Protein AF-A0A7C2JYN8-F1 (afdb_monomer)

Solvent-accessible surface area (backbone atoms only — not comparable to full-atom values): 7780 Å² total; per-residue (Å²): 130,98,74,81,92,57,76,58,51,74,64,45,42,67,58,56,53,50,39,50,53,27,50,76,67,66,39,52,69,64,23,49,55,51,48,51,54,52,48,54,52,45,50,53,26,58,72,64,38,66,82,62,51,30,50,53,47,49,28,38,65,62,73,44,90,80,76,78,74,91,67,87,72,54,72,68,56,51,56,41,49,54,57,47,43,51,55,46,31,35,63,36,26,77,74,69,59,37,66,63,42,96,88,57,66,85,75,88,68,81,63,69,61,60,60,52,51,52,52,52,51,54,53,52,33,53,74,70,71,61,117

Organism: NCBI:txid360056

Radius of gyration: 18.62 Å; Cα contacts (8 Å, |Δi|>4): 94; chains: 1; bounding box: 39×30×59 Å

Secondary structure (DSSP, 8-state):
------GGGGT-HHHHHHHHHHHHTT-HHHHHHHHHHHHHHHHHHHHSSSTTHHHHHHHHHTT------SSPPPHHHHHHHHHHHHHHHHHHHTTTSSPPPTT-PPP----HHHHHHHHHHHHHHHHTT--

Nearest PDB structures (foldseek):
  2nuw-assembly1_A  TM=6.872E-01  e=5.788E-02  Sulfolobus acidocaldarius DSM 639
  3n2x-assembly1_C  TM=7.691E-01  e=1.620E-01  Escherichia coli K-12
  7kx1-assembly1_D  TM=7.321E-01  e=2.367E-01  Campylobacter jejuni subsp. jejuni NCTC 11168 = ATCC 700819
  6mmw-assembly1_D  TM=3.925E-01  e=8.005E+00  Rattus norvegicus

Sequence (131 aa):
CDGGTNATSGVAPELMVKLYDLTLAEKLDEARQLQYDIVTLFDAMIYSSEFPDGFRTAVRLRGFDTGVGRQPLSDDQQAELARLADKLQCLLAQHGFTDEPECGCPIPTSSPDVARIVEAVVAELKQRGVG

pLDDT: mean 91.06, std 10.02, range [53.25, 98.62]

InterPro domains:
  IPR002220 DapA-like [PF00701] (2-88)
  IPR013785 Aldolase-type TIM barrel [G3DSA:3.20.20.70] (1-95)

Foldseek 3Di:
DQDDDDLCCLQCVVLVVVLVVCVVVVVVVVSVVSVVLSVVLVCLCPPQAPPPLSSCLSNVQLVDDPDDDPDDDDPVRVVSSVVSSQVSQVSCVVVPSHPHDPVGDDDDDPDVVVVVVVVVVVVVCVVVVND

Mean predicted aligned error: 7.85 Å

Structure (mmCIF, N/CA/C/O backbone):
data_AF-A0A7C2JYN8-F1
#
_entry.id   AF-A0A7C2JYN8-F1
#
loop_
_atom_site.group_PDB
_atom_site.id
_atom_site.type_symbol
_atom_site.label_atom_id
_atom_site.label_alt_id
_atom_site.label_comp_id
_atom_site.label_asym_id
_atom_site.label_entity_id
_atom_site.label_seq_id
_atom_site.pdbx_PDB_ins_code
_atom_site.Cartn_x
_atom_site.Cartn_y
_atom_site.Cartn_z
_atom_site.occupancy
_atom_site.B_iso_or_equiv
_atom_site.auth_seq_id
_atom_site.auth_comp_id
_atom_site.auth_asym_id
_atom_site.auth_atom_id
_atom_site.pdbx_PDB_model_num
ATOM 1 N N . CYS A 1 1 ? -18.016 13.737 7.280 1.00 73.75 1 CYS A N 1
ATOM 2 C CA . CYS A 1 1 ? -17.872 13.721 5.811 1.00 73.75 1 CYS A CA 1
ATOM 3 C C . CYS A 1 1 ? -18.556 12.471 5.296 1.00 73.75 1 CYS A C 1
ATOM 5 O O . CYS A 1 1 ? -18.423 11.446 5.951 1.00 73.75 1 CYS A O 1
ATOM 7 N N . ASP A 1 2 ? -19.231 12.545 4.152 1.00 82.44 2 ASP A N 1
ATOM 8 C CA . ASP A 1 2 ? -20.011 11.421 3.604 1.00 82.44 2 ASP A CA 1
ATOM 9 C C . ASP A 1 2 ? -19.241 10.628 2.528 1.00 82.44 2 ASP A C 1
ATOM 11 O O . ASP A 1 2 ? -19.798 9.770 1.852 1.00 82.44 2 ASP A O 1
ATOM 15 N N . GLY A 1 3 ? -17.949 10.927 2.353 1.00 85.50 3 GLY A N 1
ATOM 16 C CA . GLY A 1 3 ? -17.061 10.275 1.394 1.00 85.50 3 GLY A CA 1
ATOM 17 C C . GLY A 1 3 ? -15.686 10.945 1.307 1.00 85.50 3 GLY A C 1
ATOM 18 O O . GLY A 1 3 ? -15.369 11.841 2.095 1.00 85.50 3 GLY A O 1
ATOM 19 N N . GLY A 1 4 ? -14.881 10.512 0.331 1.00 87.19 4 GLY A N 1
ATOM 20 C CA . GLY A 1 4 ? -13.555 11.060 0.037 1.00 87.19 4 GLY A CA 1
ATOM 21 C C . GLY A 1 4 ? -13.052 10.670 -1.357 1.00 87.19 4 GLY A C 1
ATOM 22 O O . GLY A 1 4 ? -13.436 9.631 -1.893 1.00 87.19 4 GLY A O 1
ATOM 23 N N . THR A 1 5 ? -12.190 11.504 -1.942 1.00 91.62 5 THR A N 1
ATOM 24 C CA . THR A 1 5 ? -11.500 11.219 -3.210 1.00 91.62 5 THR A CA 1
ATO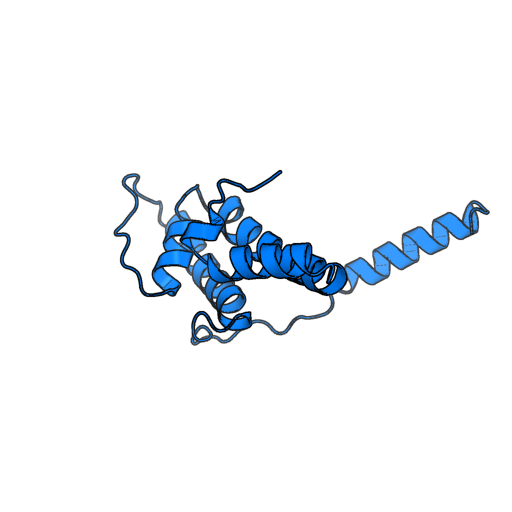M 25 C C . THR A 1 5 ? -10.115 10.674 -2.892 1.00 91.62 5 THR A C 1
ATOM 27 O O . THR A 1 5 ? -9.227 11.432 -2.505 1.00 91.62 5 THR A O 1
ATOM 30 N N . ASN A 1 6 ? -9.929 9.363 -3.042 1.00 92.19 6 ASN A N 1
ATOM 31 C CA . ASN A 1 6 ? -8.746 8.673 -2.531 1.00 92.19 6 ASN A CA 1
ATOM 32 C C . ASN A 1 6 ? -7.936 8.047 -3.668 1.00 92.19 6 ASN A C 1
ATOM 34 O O . ASN A 1 6 ? -8.467 7.252 -4.443 1.00 92.19 6 ASN A O 1
ATOM 38 N N . ALA A 1 7 ? -6.632 8.324 -3.723 1.00 93.94 7 ALA A N 1
ATOM 39 C CA . ALA A 1 7 ? -5.738 7.661 -4.674 1.00 93.94 7 ALA A CA 1
ATOM 40 C C . ALA A 1 7 ? -5.621 6.150 -4.390 1.00 93.94 7 ALA A C 1
ATOM 42 O O . ALA A 1 7 ? -5.624 5.345 -5.320 1.00 93.94 7 ALA A O 1
ATOM 43 N N . THR A 1 8 ? -5.625 5.747 -3.111 1.00 95.50 8 THR A N 1
ATOM 44 C CA . THR A 1 8 ? -5.605 4.334 -2.690 1.00 95.50 8 THR A CA 1
ATOM 45 C C . THR A 1 8 ? -6.801 3.542 -3.214 1.00 95.50 8 THR A C 1
ATOM 47 O O . THR A 1 8 ? -6.663 2.352 -3.472 1.00 95.50 8 THR A O 1
ATOM 50 N N . SER A 1 9 ? -7.955 4.178 -3.459 1.00 95.50 9 SER A N 1
ATOM 51 C CA . SER A 1 9 ? -9.111 3.504 -4.072 1.00 95.50 9 SER A CA 1
ATOM 52 C C . SER A 1 9 ? -8.832 3.008 -5.494 1.00 95.50 9 SER A C 1
ATOM 54 O O . SER A 1 9 ? -9.533 2.117 -5.958 1.00 95.50 9 SER A O 1
ATOM 56 N N . GLY A 1 10 ? -7.813 3.538 -6.179 1.00 95.12 10 GLY A N 1
ATOM 57 C CA . GLY A 1 10 ? -7.355 3.001 -7.463 1.00 95.12 10 GLY A CA 1
ATOM 58 C C . GLY A 1 10 ? -6.582 1.682 -7.346 1.00 95.12 10 GLY A C 1
ATOM 59 O O . GLY A 1 10 ? -6.401 1.005 -8.350 1.00 95.12 10 GLY A O 1
ATOM 60 N N . VAL A 1 11 ? -6.133 1.318 -6.140 1.00 97.44 11 VAL A N 1
ATOM 61 C CA . VAL A 1 11 ? -5.274 0.154 -5.861 1.00 97.44 11 VAL A CA 1
ATOM 62 C C . VAL A 1 11 ? -5.988 -0.883 -4.997 1.00 97.44 11 VAL A C 1
ATOM 64 O O . VAL A 1 11 ? -5.910 -2.078 -5.271 1.00 97.44 11 VAL A O 1
ATOM 67 N N . ALA A 1 12 ? -6.651 -0.433 -3.933 1.00 97.50 12 ALA A N 1
ATOM 68 C CA . ALA A 1 12 ? -7.295 -1.266 -2.922 1.00 97.50 12 ALA A CA 1
ATOM 69 C C . ALA A 1 12 ? -8.662 -0.677 -2.515 1.00 97.50 12 ALA A C 1
ATOM 71 O O . ALA A 1 12 ? -8.856 -0.290 -1.356 1.00 97.50 12 ALA A O 1
ATOM 72 N N . PRO A 1 13 ? -9.621 -0.555 -3.458 1.00 97.12 13 PRO A N 1
ATOM 73 C CA . PRO A 1 13 ? -10.960 -0.048 -3.156 1.00 97.12 13 PRO A CA 1
ATOM 74 C C . PRO A 1 13 ? -11.667 -0.867 -2.067 1.00 97.12 13 PRO A C 1
ATOM 76 O O . PRO A 1 13 ? -12.427 -0.303 -1.281 1.00 97.12 13 PRO A O 1
ATOM 79 N N . GLU A 1 14 ? -11.379 -2.167 -1.972 1.00 98.00 14 GLU A N 1
ATOM 80 C CA . GLU A 1 14 ? -11.977 -3.078 -0.996 1.00 98.00 14 GLU A CA 1
ATOM 81 C C . GLU A 1 14 ? -11.645 -2.675 0.449 1.00 98.00 14 GLU A C 1
ATOM 83 O O . GLU A 1 14 ? -12.513 -2.747 1.318 1.00 98.00 14 GLU A O 1
ATOM 88 N N . LEU A 1 15 ? -10.424 -2.187 0.711 1.00 97.88 15 LEU A N 1
ATOM 89 C CA . LEU A 1 15 ? -10.042 -1.706 2.045 1.00 97.88 15 LEU A CA 1
ATOM 90 C C . LEU A 1 15 ? -10.782 -0.419 2.410 1.00 97.88 15 LEU A C 1
ATOM 92 O O . LEU A 1 15 ? -11.199 -0.254 3.553 1.00 97.88 15 LEU A O 1
ATOM 96 N N . MET A 1 16 ? -10.985 0.472 1.437 1.00 96.75 16 MET A N 1
ATOM 97 C CA . MET A 1 16 ? -11.685 1.739 1.664 1.00 96.75 16 MET A CA 1
ATOM 98 C C . MET A 1 16 ? -13.168 1.509 1.977 1.00 96.75 16 MET A C 1
ATOM 100 O O . MET A 1 16 ? -13.701 2.135 2.892 1.00 96.75 16 MET A O 1
ATOM 104 N N . VAL A 1 17 ? -13.817 0.580 1.263 1.00 96.94 17 VAL A N 1
ATOM 105 C CA . VAL A 1 17 ? -15.200 0.165 1.557 1.00 96.94 17 VAL A CA 1
ATOM 106 C C . VAL A 1 17 ? -15.273 -0.508 2.926 1.00 96.94 17 VAL A C 1
ATOM 108 O O . VAL A 1 17 ? -16.086 -0.112 3.755 1.00 96.94 17 VAL A O 1
ATOM 111 N N . LYS A 1 18 ? -14.365 -1.447 3.219 1.00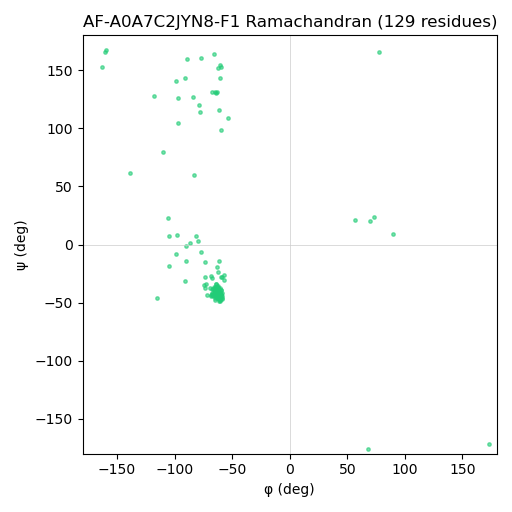 97.88 18 LYS A N 1
ATOM 112 C CA . LYS A 1 18 ? -14.323 -2.129 4.519 1.00 97.88 18 LYS A CA 1
ATOM 113 C C . LYS A 1 18 ? -14.143 -1.150 5.684 1.00 97.88 18 LYS A C 1
ATOM 115 O O . LYS A 1 18 ? -14.796 -1.302 6.712 1.00 97.88 18 LYS A O 1
ATOM 120 N N . LEU A 1 19 ? -13.284 -0.141 5.536 1.00 97.69 19 LEU A N 1
ATOM 121 C CA . LEU A 1 19 ? -13.091 0.901 6.546 1.00 97.69 19 LEU A CA 1
ATOM 122 C C . LEU A 1 19 ? -14.376 1.699 6.792 1.00 97.69 19 LEU A C 1
ATOM 124 O O . LEU A 1 19 ? -14.727 1.964 7.946 1.00 97.69 19 LEU A O 1
ATOM 128 N N . TYR A 1 20 ? -15.064 2.079 5.716 1.00 96.81 20 TYR A N 1
ATOM 129 C CA . TYR A 1 20 ? -16.338 2.783 5.796 1.00 96.81 20 TYR A CA 1
ATOM 130 C C . TYR A 1 20 ? -17.390 1.940 6.528 1.00 96.81 20 TYR A C 1
ATOM 132 O O . TYR A 1 20 ? -17.980 2.414 7.499 1.00 96.81 20 TYR A O 1
ATOM 140 N N . ASP A 1 21 ? -17.541 0.670 6.149 1.00 97.44 21 ASP A N 1
ATOM 141 C CA . ASP A 1 21 ? -18.500 -0.255 6.760 1.00 97.44 21 ASP A CA 1
ATOM 142 C C . ASP A 1 21 ? -18.211 -0.495 8.248 1.00 97.44 21 ASP A C 1
ATOM 144 O O . ASP A 1 21 ? -19.123 -0.459 9.075 1.00 97.44 21 ASP A O 1
ATOM 148 N N . LEU A 1 22 ? -16.940 -0.692 8.620 1.00 98.31 22 LEU A N 1
ATOM 149 C CA . LEU A 1 22 ? -16.536 -0.848 10.023 1.00 98.31 22 LEU A CA 1
ATOM 150 C C . LEU A 1 22 ? -16.836 0.408 10.844 1.00 98.31 22 LEU A C 1
ATOM 152 O O . LEU A 1 22 ? -17.253 0.307 11.997 1.00 98.31 22 LEU A O 1
ATOM 156 N N . THR A 1 23 ? -16.651 1.583 10.243 1.00 97.25 23 THR A N 1
ATOM 157 C CA . THR A 1 23 ? -16.942 2.864 10.890 1.00 97.25 23 THR A CA 1
ATOM 158 C C . THR A 1 23 ? -18.445 3.046 11.097 1.00 97.25 23 THR A C 1
ATOM 160 O O . THR A 1 23 ? -18.859 3.422 12.192 1.00 97.25 23 THR A O 1
ATOM 163 N N . LEU A 1 24 ? -19.271 2.723 10.094 1.00 96.81 24 LEU A N 1
ATOM 164 C CA . LEU A 1 24 ? -20.733 2.753 10.217 1.00 96.81 24 LEU A CA 1
ATOM 165 C C . LEU A 1 24 ? -21.265 1.744 11.242 1.00 96.81 24 LEU A C 1
ATOM 167 O O 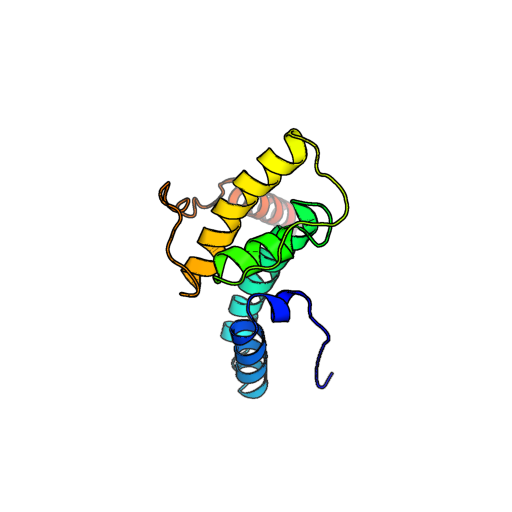. LEU A 1 24 ? -22.256 2.017 11.912 1.00 96.81 24 LEU A O 1
ATOM 171 N N . ALA A 1 25 ? -20.609 0.591 11.371 1.00 98.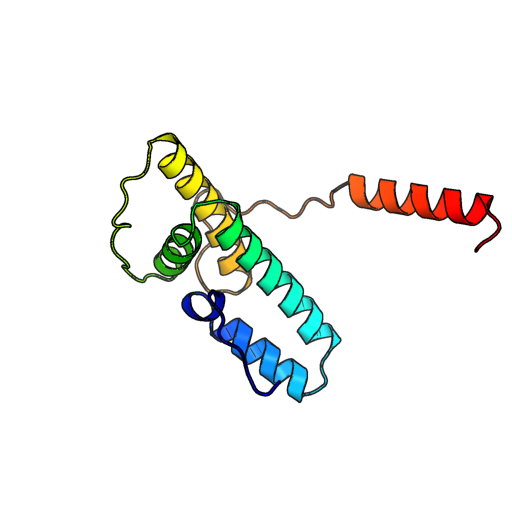31 25 ALA A N 1
ATOM 172 C CA . ALA A 1 25 ? -20.949 -0.436 12.351 1.00 98.31 25 ALA A CA 1
ATOM 173 C C . ALA A 1 25 ? -20.395 -0.155 13.764 1.00 98.31 25 ALA A C 1
ATOM 175 O O . ALA A 1 25 ? -20.467 -1.036 14.620 1.00 98.31 25 ALA A O 1
ATOM 176 N N . GLU A 1 26 ? -19.803 1.023 14.000 1.00 98.06 26 GLU A N 1
ATOM 177 C CA . GLU A 1 26 ? -19.170 1.431 15.267 1.00 98.06 26 GLU A CA 1
ATOM 178 C C . GLU A 1 26 ? -18.048 0.489 15.756 1.00 98.06 26 GLU A C 1
ATOM 180 O O . GLU A 1 26 ? -17.637 0.519 16.917 1.00 98.06 26 GLU A O 1
ATOM 185 N N . LYS A 1 27 ? -17.468 -0.313 14.856 1.00 98.62 27 LYS A N 1
ATOM 186 C CA . LYS A 1 27 ? -16.334 -1.208 15.135 1.00 98.62 27 LYS A CA 1
ATOM 187 C C . LYS A 1 27 ? -15.008 -0.454 15.048 1.00 98.62 27 LYS A C 1
ATOM 189 O O . LYS A 1 27 ? -14.142 -0.752 14.224 1.00 98.62 27 LYS A O 1
ATOM 194 N N . LEU A 1 28 ? -14.864 0.569 15.886 1.00 98.12 28 LEU A N 1
ATOM 195 C CA . LEU A 1 28 ? -13.818 1.583 15.731 1.00 98.12 28 LEU A CA 1
ATOM 196 C C . LEU A 1 28 ? -12.395 1.068 15.971 1.00 98.12 28 LEU A C 1
ATOM 198 O O . LEU A 1 28 ? -11.457 1.623 15.402 1.00 98.12 28 LEU A O 1
ATOM 202 N N . ASP A 1 29 ? -12.209 0.024 16.776 1.00 98.31 29 ASP A N 1
ATOM 203 C CA . ASP A 1 29 ? -10.879 -0.562 16.981 1.00 98.31 29 ASP A CA 1
ATOM 204 C C . ASP A 1 29 ? -10.411 -1.335 15.738 1.00 98.31 29 ASP A C 1
ATOM 206 O O . ASP A 1 29 ? -9.285 -1.141 15.278 1.00 98.31 29 ASP A O 1
ATOM 210 N N . GLU A 1 30 ? -11.301 -2.120 15.122 1.00 98.19 30 GLU A N 1
ATOM 211 C CA . GLU A 1 30 ? -11.037 -2.791 13.842 1.00 98.19 30 GLU A CA 1
ATOM 212 C C . GLU A 1 30 ? -10.821 -1.769 12.713 1.00 98.19 30 GLU A C 1
ATOM 214 O O . GLU A 1 30 ? -9.884 -1.899 11.924 1.00 98.19 30 GLU A O 1
ATOM 219 N N . ALA A 1 31 ? -11.655 -0.721 12.659 1.00 98.44 31 ALA A N 1
ATOM 220 C CA . ALA A 1 31 ? -11.523 0.360 11.682 1.00 98.44 31 ALA A CA 1
ATOM 221 C C . ALA A 1 31 ? -10.173 1.079 11.814 1.00 98.44 31 ALA A C 1
ATOM 223 O O . ALA A 1 31 ? -9.520 1.372 10.815 1.00 98.44 31 ALA A O 1
ATOM 224 N N . ARG A 1 32 ? -9.724 1.337 13.047 1.00 98.50 32 ARG A N 1
ATOM 225 C CA . ARG A 1 32 ? -8.446 2.005 13.309 1.00 98.50 32 ARG A CA 1
ATOM 226 C C . ARG A 1 32 ? -7.260 1.149 12.889 1.00 98.50 32 ARG A C 1
ATOM 228 O O . ARG A 1 32 ? -6.342 1.681 12.274 1.00 98.50 32 ARG A O 1
ATOM 235 N N . GLN A 1 33 ? -7.289 -0.150 13.185 1.00 98.19 33 GLN A N 1
ATOM 236 C CA . GLN A 1 33 ? -6.232 -1.053 12.738 1.00 98.19 33 GLN A CA 1
ATOM 237 C C . GLN A 1 33 ? -6.145 -1.073 11.209 1.00 98.19 33 GLN A C 1
ATOM 239 O O . GLN A 1 33 ? -5.073 -0.850 10.655 1.00 98.19 33 GLN A O 1
ATOM 244 N N . LEU A 1 34 ? -7.287 -1.220 10.531 1.00 98.25 34 LEU A N 1
ATOM 245 C CA . LEU A 1 34 ? -7.343 -1.177 9.071 1.00 98.25 34 LEU A CA 1
ATOM 246 C C . LEU A 1 34 ? -6.856 0.170 8.510 1.00 98.25 34 LEU A C 1
ATOM 248 O O . LEU A 1 34 ? -6.177 0.206 7.488 1.00 98.25 34 LEU A O 1
ATOM 252 N N . GLN A 1 35 ? -7.166 1.282 9.180 1.00 98.00 35 GLN A N 1
ATOM 253 C CA . GLN A 1 35 ? -6.666 2.598 8.789 1.00 98.00 35 GLN A CA 1
ATOM 254 C C . GLN A 1 35 ? -5.133 2.679 8.867 1.00 98.00 35 GLN A C 1
ATOM 256 O O . GLN A 1 35 ? -4.530 3.313 8.003 1.00 98.00 35 GLN A O 1
ATOM 261 N N . TYR A 1 36 ? -4.488 2.046 9.853 1.00 98.12 36 TYR A N 1
ATOM 262 C CA . TYR A 1 36 ? -3.022 1.990 9.914 1.00 98.12 36 TYR A CA 1
ATOM 263 C C . TYR A 1 36 ? -2.426 1.190 8.757 1.00 98.12 36 TYR A C 1
ATOM 265 O O . TYR A 1 36 ? -1.430 1.626 8.172 1.00 98.12 36 TYR A O 1
ATOM 273 N N . ASP A 1 37 ? -3.058 0.082 8.375 1.00 97.50 37 ASP A N 1
ATOM 274 C CA . ASP A 1 37 ? -2.628 -0.710 7.221 1.00 97.50 37 ASP A CA 1
ATOM 275 C C . ASP A 1 37 ? -2.765 0.113 5.922 1.00 97.50 37 ASP A C 1
ATOM 277 O O . ASP A 1 37 ? -1.829 0.201 5.121 1.00 97.50 37 ASP A O 1
ATOM 281 N N . ILE A 1 38 ? -3.893 0.821 5.756 1.00 97.94 38 ILE A N 1
ATOM 282 C CA . ILE A 1 38 ? -4.150 1.718 4.615 1.00 97.94 38 ILE A CA 1
ATOM 283 C C . ILE A 1 38 ? -3.115 2.847 4.544 1.00 97.94 38 ILE A C 1
ATOM 285 O O . ILE A 1 38 ? -2.605 3.132 3.459 1.00 97.94 38 ILE A O 1
ATOM 289 N N . VAL A 1 39 ? -2.801 3.498 5.670 1.00 97.62 39 VAL A N 1
ATOM 290 C CA . VAL A 1 39 ? -1.791 4.570 5.717 1.00 97.62 39 VAL A CA 1
ATOM 291 C C . VAL A 1 39 ? -0.407 4.017 5.397 1.00 97.62 39 VAL A C 1
ATOM 293 O O . VAL A 1 39 ? 0.309 4.620 4.608 1.00 97.62 39 VAL A O 1
ATOM 296 N N . THR A 1 40 ? -0.059 2.836 5.909 1.00 97.12 40 THR A N 1
ATOM 297 C CA . THR A 1 40 ? 1.224 2.181 5.609 1.00 97.12 40 THR A CA 1
ATOM 298 C C . THR A 1 40 ? 1.378 1.904 4.111 1.00 97.12 40 THR A C 1
ATOM 300 O O . THR A 1 40 ? 2.435 2.170 3.530 1.00 97.12 40 THR A O 1
ATOM 303 N N . LEU A 1 41 ? 0.317 1.409 3.464 1.00 97.44 41 LEU A N 1
ATOM 304 C CA . LEU A 1 41 ? 0.286 1.202 2.017 1.00 97.44 41 LEU A CA 1
ATOM 305 C C . LEU A 1 41 ? 0.371 2.530 1.250 1.00 97.44 41 LEU A C 1
ATOM 307 O O . 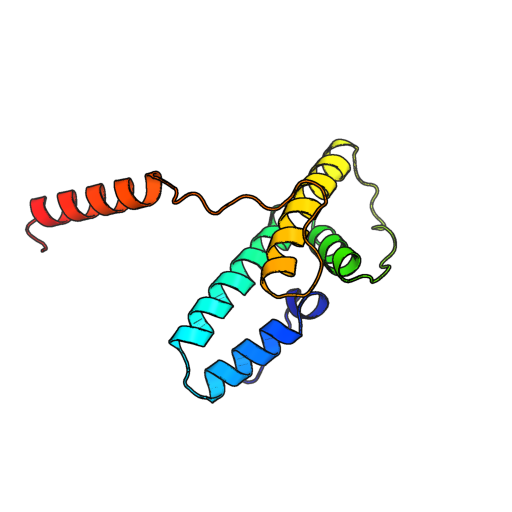LEU A 1 41 ? 1.154 2.646 0.307 1.00 97.44 41 LEU A O 1
ATOM 311 N N . PHE A 1 42 ? -0.405 3.539 1.653 1.00 97.38 42 PHE A N 1
ATOM 312 C CA . PHE A 1 42 ? -0.396 4.861 1.023 1.00 97.38 42 PHE A CA 1
ATOM 313 C C . PHE A 1 42 ? 0.979 5.531 1.107 1.00 97.38 42 PHE A C 1
ATOM 315 O O . PHE A 1 42 ? 1.489 5.984 0.083 1.00 97.38 42 PHE A O 1
ATOM 322 N N . ASP A 1 43 ? 1.604 5.524 2.284 1.00 96.88 43 ASP A N 1
ATOM 323 C CA . ASP A 1 43 ? 2.918 6.118 2.525 1.00 96.88 43 ASP A CA 1
ATOM 324 C C . ASP A 1 43 ? 4.001 5.455 1.666 1.00 96.88 43 ASP A C 1
ATOM 326 O O . ASP A 1 43 ? 4.849 6.141 1.092 1.00 96.88 43 ASP A O 1
ATOM 330 N N . ALA A 1 44 ? 3.943 4.127 1.507 1.00 96.38 44 ALA A N 1
ATOM 331 C CA . ALA A 1 44 ? 4.838 3.417 0.597 1.00 96.38 44 ALA A CA 1
ATOM 332 C C . ALA A 1 44 ? 4.648 3.872 -0.862 1.00 96.38 44 ALA A C 1
ATOM 334 O O . ALA A 1 44 ? 5.629 4.109 -1.563 1.00 96.38 44 ALA A O 1
ATOM 335 N N . MET A 1 45 ? 3.406 4.038 -1.324 1.00 96.38 45 MET A N 1
ATOM 336 C CA . MET A 1 45 ? 3.133 4.453 -2.705 1.00 96.38 45 MET A CA 1
ATOM 337 C C . MET A 1 45 ? 3.468 5.925 -2.982 1.00 96.38 45 MET A C 1
ATOM 339 O O . MET A 1 45 ? 3.864 6.243 -4.103 1.00 96.38 45 MET A O 1
ATOM 343 N N . ILE A 1 46 ? 3.286 6.819 -2.003 1.00 95.56 46 ILE A N 1
ATOM 344 C CA . ILE A 1 46 ? 3.420 8.271 -2.202 1.00 95.56 46 ILE A CA 1
ATOM 345 C C . ILE A 1 46 ? 4.837 8.799 -1.944 1.00 95.56 46 ILE A C 1
ATOM 347 O O . ILE A 1 46 ? 5.227 9.766 -2.590 1.00 95.56 46 ILE A O 1
ATOM 351 N N . TYR A 1 47 ? 5.610 8.193 -1.030 1.00 90.31 47 TYR A N 1
ATOM 352 C CA . TYR A 1 47 ? 6.919 8.734 -0.624 1.00 90.31 47 TYR A CA 1
ATOM 353 C C . TYR A 1 47 ? 8.126 7.993 -1.203 1.00 90.31 47 TYR A C 1
ATOM 355 O O . TYR A 1 47 ? 9.223 8.546 -1.208 1.00 90.31 47 TYR A O 1
ATOM 363 N N . SER A 1 48 ? 7.968 6.755 -1.679 1.00 83.75 48 SER A N 1
ATOM 364 C CA . SER A 1 48 ? 9.094 5.955 -2.191 1.00 83.75 48 SER A CA 1
ATOM 365 C C . SER A 1 48 ? 9.358 6.137 -3.690 1.00 83.75 48 SER A C 1
ATOM 367 O O . SER A 1 48 ? 10.273 5.525 -4.229 1.00 83.75 48 SER A O 1
ATOM 369 N N . SER A 1 49 ? 8.561 6.952 -4.384 1.00 85.06 49 SER A N 1
ATOM 370 C CA . SER A 1 49 ? 8.734 7.243 -5.812 1.00 85.06 49 SER A CA 1
ATOM 371 C C . SER A 1 49 ? 8.011 8.530 -6.201 1.00 85.06 49 SER A C 1
ATOM 373 O O . SER A 1 49 ? 7.147 9.001 -5.462 1.00 85.06 49 SER A O 1
ATOM 375 N N . GLU A 1 50 ? 8.321 9.070 -7.379 1.00 87.62 50 GLU A N 1
ATOM 376 C CA . GLU A 1 50 ? 7.593 10.212 -7.932 1.00 87.62 50 GLU A CA 1
ATOM 377 C C . GLU A 1 50 ? 6.130 9.845 -8.199 1.00 87.62 50 GLU A C 1
ATOM 379 O O . GLU A 1 50 ? 5.820 8.825 -8.818 1.00 87.62 50 GLU A O 1
ATOM 384 N N . PHE A 1 51 ? 5.199 10.687 -7.750 1.00 89.56 51 PHE A N 1
ATOM 385 C CA . PHE A 1 51 ? 3.788 10.464 -8.035 1.00 89.56 51 PHE A CA 1
ATOM 386 C C . PHE A 1 51 ? 3.525 10.590 -9.550 1.00 89.56 51 PHE A C 1
ATOM 388 O O . PHE A 1 51 ? 3.907 11.602 -10.143 1.00 89.56 51 PHE A O 1
ATOM 395 N N . PRO A 1 52 ? 2.810 9.638 -10.191 1.00 93.50 52 PRO A N 1
ATOM 396 C CA . PRO A 1 52 ? 2.032 8.537 -9.608 1.00 93.50 52 PRO A CA 1
ATOM 397 C C . PRO A 1 52 ? 2.672 7.137 -9.727 1.00 93.50 52 PRO A C 1
ATOM 399 O O . PRO A 1 52 ? 1.943 6.144 -9.708 1.00 93.50 52 PRO A O 1
ATOM 402 N N . ASP A 1 53 ? 3.986 7.008 -9.898 1.00 94.56 53 ASP A N 1
ATOM 403 C CA . ASP A 1 53 ? 4.606 5.729 -10.269 1.00 94.56 53 ASP A CA 1
ATOM 404 C C . ASP A 1 53 ? 4.436 4.634 -9.211 1.00 94.56 53 ASP A C 1
ATOM 406 O O . ASP A 1 53 ? 4.090 3.509 -9.569 1.00 94.56 53 ASP A O 1
ATOM 410 N N . GLY A 1 54 ? 4.534 4.952 -7.918 1.00 95.62 54 GLY A N 1
ATOM 411 C CA . GLY A 1 54 ? 4.270 3.988 -6.843 1.00 95.62 54 GLY A CA 1
ATOM 412 C C . GLY A 1 54 ? 2.844 3.429 -6.879 1.00 95.62 54 GLY A C 1
ATOM 413 O O . GLY A 1 54 ? 2.638 2.224 -6.726 1.00 95.62 54 GLY A O 1
ATOM 414 N N . PHE A 1 55 ? 1.857 4.273 -7.197 1.00 96.69 55 PHE A N 1
ATOM 415 C CA . PHE A 1 55 ? 0.471 3.837 -7.394 1.00 96.69 55 PHE A CA 1
ATOM 416 C C . PHE A 1 55 ? 0.338 2.961 -8.642 1.00 96.69 55 PHE A C 1
ATOM 418 O O . PHE A 1 55 ? -0.323 1.926 -8.599 1.00 96.69 55 PHE A O 1
ATOM 425 N N . ARG A 1 56 ? 0.989 3.327 -9.755 1.00 95.88 56 ARG A N 1
ATOM 426 C CA . ARG A 1 56 ? 0.979 2.518 -10.989 1.00 95.88 56 ARG A CA 1
ATOM 427 C C . ARG A 1 56 ? 1.609 1.147 -10.769 1.00 95.88 56 ARG A C 1
ATOM 429 O O . ARG A 1 56 ? 1.094 0.161 -11.292 1.00 95.88 56 ARG A O 1
ATOM 436 N N . THR A 1 57 ? 2.691 1.079 -9.998 1.00 96.06 57 THR A N 1
ATOM 437 C CA . THR A 1 57 ? 3.336 -0.174 -9.595 1.00 96.06 57 THR A CA 1
ATOM 438 C C . THR A 1 57 ? 2.379 -1.038 -8.779 1.00 96.06 57 THR A C 1
ATOM 440 O O . THR A 1 57 ? 2.167 -2.192 -9.139 1.00 96.06 57 THR A O 1
ATOM 443 N N . ALA A 1 58 ? 1.712 -0.477 -7.767 1.00 97.12 58 ALA A N 1
ATOM 444 C CA . ALA A 1 58 ? 0.733 -1.219 -6.972 1.00 97.12 58 ALA A CA 1
ATOM 445 C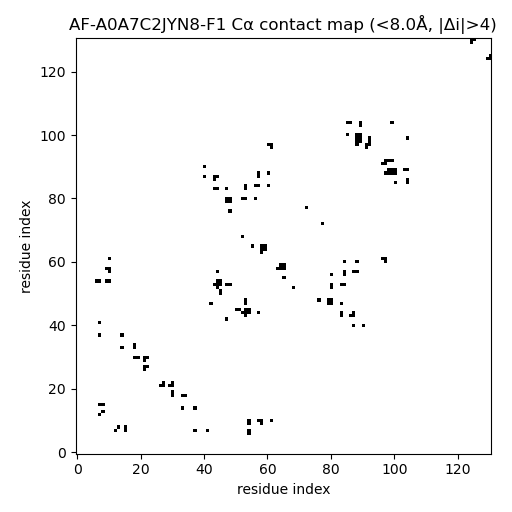 C . ALA A 1 58 ? -0.444 -1.747 -7.818 1.00 97.12 58 ALA A C 1
ATOM 447 O O . ALA A 1 58 ? -0.829 -2.906 -7.690 1.00 97.12 58 ALA A O 1
ATOM 448 N N . VAL A 1 59 ? -0.980 -0.934 -8.737 1.00 97.12 59 VAL A N 1
ATOM 449 C CA . VAL A 1 59 ? -2.047 -1.357 -9.665 1.00 97.12 59 VAL A CA 1
ATOM 450 C C . VAL A 1 59 ? -1.581 -2.483 -10.597 1.00 97.12 59 VAL A C 1
ATOM 452 O O . VAL A 1 59 ? -2.336 -3.414 -10.867 1.00 97.12 59 VAL A O 1
ATOM 455 N N . ARG A 1 60 ? -0.328 -2.458 -11.061 1.00 96.50 60 ARG A N 1
ATOM 456 C CA . ARG A 1 60 ? 0.226 -3.552 -11.877 1.00 96.50 60 ARG A CA 1
ATOM 457 C C . ARG A 1 60 ? 0.388 -4.850 -11.103 1.00 96.50 60 ARG A C 1
ATOM 459 O O . ARG A 1 60 ? 0.089 -5.903 -11.654 1.00 96.50 60 ARG A O 1
ATOM 466 N N . LEU A 1 61 ? 0.789 -4.783 -9.833 1.00 97.06 61 LEU A N 1
ATOM 467 C CA . LEU A 1 61 ? 0.849 -5.956 -8.949 1.00 97.06 61 LEU A CA 1
ATOM 468 C C . LEU A 1 61 ? -0.533 -6.590 -8.721 1.00 97.06 61 LEU A C 1
ATOM 470 O O . LEU A 1 61 ? -0.626 -7.783 -8.445 1.00 97.06 61 LEU A O 1
ATOM 474 N N . ARG A 1 62 ? -1.610 -5.810 -8.891 1.00 96.56 62 ARG A N 1
ATOM 475 C CA . ARG A 1 62 ? -3.002 -6.290 -8.917 1.00 96.56 62 ARG A CA 1
ATOM 476 C C . ARG A 1 62 ? -3.409 -6.913 -10.268 1.00 96.56 62 ARG A C 1
ATOM 478 O O . ARG A 1 62 ? -4.568 -7.281 -10.431 1.00 96.56 62 ARG A O 1
ATOM 485 N N . GLY A 1 63 ? -2.491 -7.017 -11.233 1.00 96.12 63 GLY A N 1
ATOM 486 C CA . GLY A 1 63 ? -2.712 -7.635 -12.546 1.00 96.12 63 GLY A CA 1
ATOM 487 C C . GLY A 1 63 ? -3.210 -6.688 -13.643 1.00 96.12 63 GLY A C 1
ATOM 488 O O . GLY A 1 63 ? -3.575 -7.152 -14.723 1.00 96.12 63 GLY A O 1
ATOM 489 N N . PHE A 1 64 ? -3.235 -5.373 -13.407 1.00 96.12 64 PHE A N 1
ATOM 490 C CA . PHE A 1 64 ? -3.701 -4.397 -14.396 1.00 96.12 64 PHE A CA 1
ATOM 491 C C . PHE A 1 64 ? -2.538 -3.764 -15.165 1.00 96.12 64 PHE A C 1
ATOM 493 O O . PHE A 1 64 ? -1.647 -3.148 -14.579 1.00 96.12 64 PHE A O 1
ATOM 500 N N . ASP A 1 65 ? -2.576 -3.825 -16.495 1.00 93.44 65 ASP A N 1
ATOM 501 C CA . ASP A 1 65 ? -1.607 -3.102 -17.318 1.00 93.44 65 ASP A CA 1
ATOM 502 C C . ASP A 1 65 ? -1.966 -1.613 -17.407 1.00 93.44 65 ASP A C 1
ATOM 504 O O . ASP A 1 65 ? -2.983 -1.218 -17.979 1.00 93.44 65 ASP A O 1
ATOM 508 N N . THR A 1 66 ? -1.109 -0.769 -16.835 1.00 91.19 66 THR A N 1
ATOM 509 C CA . THR A 1 66 ? -1.260 0.689 -16.881 1.00 91.19 66 THR A CA 1
ATOM 510 C C . THR A 1 66 ? -0.392 1.347 -17.956 1.00 91.19 66 THR A C 1
ATOM 512 O O . THR A 1 66 ? -0.550 2.548 -18.197 1.00 91.19 66 THR A O 1
ATOM 515 N N . GLY A 1 67 ? 0.517 0.608 -18.610 1.00 90.06 67 GLY A N 1
ATOM 516 C CA . GLY A 1 67 ? 1.583 1.159 -19.458 1.00 90.06 67 GLY A CA 1
ATOM 517 C C . GLY A 1 67 ? 2.639 1.923 -18.651 1.00 90.06 67 GLY A C 1
ATOM 518 O O . GLY A 1 67 ? 2.577 1.958 -17.426 1.00 90.06 67 GLY A O 1
ATOM 519 N N . VAL A 1 68 ? 3.626 2.560 -19.282 1.00 87.00 68 VAL A N 1
ATOM 520 C CA . VAL A 1 68 ? 4.668 3.352 -18.583 1.00 87.00 68 VAL A CA 1
ATOM 521 C C . VAL A 1 68 ? 4.271 4.820 -18.396 1.00 87.00 68 VAL A C 1
ATOM 523 O O . VAL A 1 68 ? 3.382 5.325 -19.083 1.00 87.00 68 VAL A O 1
ATOM 526 N N . GLY A 1 69 ? 4.914 5.504 -17.444 1.00 87.25 69 GLY A N 1
ATOM 527 C CA . GLY A 1 69 ? 4.799 6.954 -17.296 1.00 87.25 69 GLY A CA 1
ATOM 528 C C . GLY A 1 69 ? 5.269 7.689 -18.556 1.00 87.25 69 GLY A C 1
ATOM 529 O O . GLY A 1 69 ? 6.087 7.185 -19.323 1.00 87.25 69 GLY A O 1
ATOM 530 N N . ARG A 1 70 ? 4.731 8.891 -18.797 1.00 91.06 70 ARG A N 1
ATOM 531 C CA . ARG A 1 70 ? 5.141 9.718 -19.950 1.00 91.06 70 ARG A CA 1
ATOM 532 C C . ARG A 1 70 ? 6.523 10.342 -19.763 1.00 91.06 70 ARG A C 1
ATOM 534 O O . ARG A 1 70 ? 7.175 10.660 -20.751 1.00 91.06 70 ARG A O 1
ATOM 541 N N . GLN A 1 71 ? 6.921 10.570 -18.514 1.00 89.50 71 GLN A N 1
ATOM 542 C CA . GLN A 1 71 ? 8.253 11.051 -18.176 1.00 89.50 71 GLN A CA 1
ATOM 543 C C . GLN A 1 71 ? 9.199 9.846 -18.100 1.00 89.50 71 GLN A C 1
ATOM 545 O O . GLN A 1 71 ? 8.869 8.884 -17.404 1.00 89.50 71 GLN A O 1
ATOM 550 N N . PRO A 1 72 ? 10.332 9.860 -18.821 1.00 90.12 72 PRO A N 1
ATOM 551 C CA . PRO A 1 72 ? 11.348 8.826 -18.685 1.00 90.12 72 PRO A CA 1
ATOM 552 C C . PRO A 1 72 ? 11.897 8.788 -17.259 1.00 90.12 72 PRO A C 1
ATOM 554 O O . PRO A 1 72 ? 12.095 9.833 -16.643 1.00 90.12 72 PRO A O 1
ATOM 557 N N . LEU A 1 73 ? 12.181 7.585 -16.770 1.00 92.06 73 LEU A N 1
ATOM 558 C CA . LEU A 1 73 ? 12.819 7.367 -15.477 1.00 92.06 73 LEU A CA 1
ATOM 559 C C . LEU A 1 73 ? 14.312 7.125 -15.664 1.00 92.06 73 LEU A C 1
ATOM 561 O O . LEU A 1 73 ? 14.708 6.407 -16.586 1.00 92.06 73 LEU A O 1
ATOM 565 N N . SER A 1 74 ? 15.131 7.679 -14.771 1.00 94.38 74 SER A N 1
ATOM 566 C CA . SER A 1 74 ? 16.543 7.307 -14.681 1.00 94.38 74 SER A CA 1
ATOM 567 C C . SER A 1 74 ? 16.700 5.851 -14.231 1.00 94.38 74 SER A C 1
ATOM 569 O O . SER A 1 74 ? 15.773 5.250 -13.681 1.00 94.38 74 SER A O 1
ATOM 571 N N . ASP A 1 75 ? 17.888 5.287 -14.430 1.00 96.06 75 ASP A N 1
ATOM 572 C CA . ASP A 1 75 ? 18.188 3.918 -13.998 1.00 96.06 75 ASP A CA 1
ATOM 573 C C . ASP A 1 75 ? 18.030 3.759 -12.473 1.00 96.06 75 ASP A C 1
ATOM 575 O O . ASP A 1 75 ? 17.447 2.781 -12.005 1.00 96.06 75 ASP A O 1
ATOM 579 N N . ASP A 1 76 ? 18.444 4.766 -11.697 1.00 94.50 76 ASP A N 1
ATOM 580 C CA . ASP A 1 76 ? 18.276 4.782 -10.238 1.00 94.50 76 ASP A CA 1
ATOM 581 C C . ASP A 1 76 ? 16.795 4.782 -9.829 1.00 94.50 76 ASP A C 1
ATOM 583 O O . ASP A 1 76 ? 16.398 4.058 -8.913 1.00 94.50 76 ASP A O 1
ATOM 587 N N . GLN A 1 77 ? 15.954 5.551 -10.530 1.00 93.31 77 GLN A N 1
ATOM 588 C CA . GLN A 1 77 ? 14.509 5.589 -10.276 1.00 93.31 77 GLN A CA 1
ATOM 589 C C . GLN A 1 77 ? 13.838 4.255 -10.622 1.00 93.31 77 GLN A C 1
ATOM 591 O O . GLN A 1 77 ? 12.951 3.803 -9.898 1.00 93.31 77 GLN A O 1
ATOM 596 N N . GLN A 1 78 ? 14.271 3.596 -11.700 1.00 94.12 78 GLN A N 1
ATOM 597 C CA . GLN A 1 78 ? 13.782 2.262 -12.056 1.00 94.12 78 GLN A CA 1
ATOM 598 C C . GLN A 1 78 ? 14.168 1.223 -10.994 1.00 94.12 78 GLN A C 1
ATOM 600 O O . GLN A 1 78 ? 13.333 0.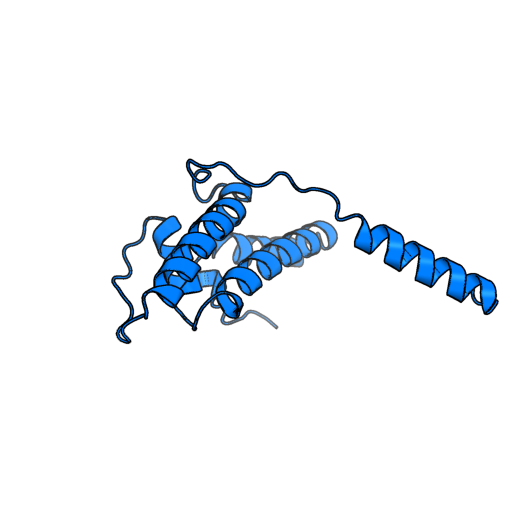409 -10.597 1.00 94.12 78 GLN A O 1
ATOM 605 N N . ALA A 1 79 ? 15.403 1.280 -10.487 1.00 93.94 79 ALA A N 1
ATOM 606 C CA . ALA A 1 79 ? 15.869 0.395 -9.422 1.00 93.94 79 ALA A CA 1
ATOM 607 C C . ALA A 1 79 ? 15.134 0.633 -8.088 1.00 93.94 79 ALA A C 1
ATOM 609 O O . ALA A 1 79 ? 14.851 -0.323 -7.362 1.00 93.94 79 ALA A O 1
ATOM 610 N N . GLU A 1 80 ? 14.806 1.886 -7.756 1.00 93.50 80 GLU A N 1
ATOM 611 C CA . GLU A 1 80 ? 13.971 2.211 -6.591 1.00 93.50 80 GLU A CA 1
ATOM 612 C C . GLU A 1 80 ? 12.550 1.659 -6.750 1.00 93.50 80 GLU A C 1
ATOM 614 O O . GLU A 1 80 ? 12.036 1.025 -5.830 1.00 93.50 80 GLU A O 1
ATOM 619 N N . LEU A 1 81 ? 11.937 1.811 -7.931 1.00 94.50 81 LEU A N 1
ATOM 620 C CA . LEU A 1 81 ? 10.608 1.257 -8.201 1.00 94.50 81 LEU A CA 1
ATOM 621 C C . LEU A 1 81 ? 10.571 -0.269 -8.115 1.00 94.50 81 LEU A C 1
ATOM 623 O O . LEU A 1 81 ? 9.571 -0.810 -7.647 1.00 94.50 81 LEU A O 1
ATOM 627 N N . ALA A 1 82 ? 11.635 -0.959 -8.532 1.00 94.19 82 ALA A N 1
ATOM 628 C CA . ALA A 1 82 ? 11.736 -2.408 -8.379 1.00 94.19 82 ALA A CA 1
ATOM 629 C C . ALA A 1 82 ? 11.735 -2.814 -6.894 1.00 94.19 82 ALA A C 1
ATOM 631 O O . ALA A 1 82 ? 10.949 -3.666 -6.492 1.00 94.19 82 ALA A O 1
ATOM 632 N N . ARG A 1 83 ? 12.527 -2.134 -6.052 1.00 94.25 83 ARG A N 1
ATOM 633 C CA . ARG A 1 83 ? 12.532 -2.369 -4.594 1.00 94.25 83 ARG A CA 1
ATOM 634 C C . ARG A 1 83 ? 11.198 -2.010 -3.939 1.00 94.25 83 ARG A C 1
ATOM 636 O O . ARG A 1 83 ? 10.744 -2.696 -3.022 1.00 94.25 83 ARG A O 1
ATOM 643 N N . LEU A 1 84 ? 10.554 -0.943 -4.408 1.00 95.81 84 LEU A N 1
ATOM 644 C CA . LEU A 1 84 ? 9.217 -0.570 -3.964 1.00 95.81 84 LEU A CA 1
ATOM 645 C C . LEU A 1 84 ? 8.183 -1.638 -4.346 1.00 95.81 84 LEU A C 1
ATOM 647 O O . LEU A 1 84 ? 7.290 -1.908 -3.546 1.00 95.81 84 LEU A O 1
ATOM 651 N N . ALA A 1 85 ? 8.300 -2.260 -5.523 1.00 96.31 85 ALA A N 1
ATOM 652 C CA . ALA A 1 85 ? 7.381 -3.304 -5.965 1.00 96.31 85 ALA A CA 1
ATOM 653 C C . ALA A 1 85 ? 7.355 -4.488 -4.989 1.00 96.31 85 ALA A C 1
ATOM 655 O O . ALA A 1 85 ? 6.268 -4.864 -4.558 1.00 96.31 85 ALA A O 1
ATOM 656 N N . ASP A 1 86 ? 8.515 -4.983 -4.548 1.00 96.38 86 ASP A N 1
ATOM 657 C CA . ASP A 1 86 ? 8.599 -6.077 -3.566 1.00 96.38 86 ASP A CA 1
ATOM 658 C C . ASP A 1 86 ? 7.889 -5.709 -2.251 1.00 96.38 86 ASP A C 1
ATOM 660 O O . ASP A 1 86 ? 7.072 -6.465 -1.718 1.00 96.38 86 ASP A O 1
ATOM 664 N N . LYS A 1 87 ? 8.139 -4.491 -1.748 1.00 96.25 87 LYS A N 1
ATOM 665 C CA . LYS A 1 87 ? 7.491 -3.982 -0.530 1.00 96.25 87 LYS A CA 1
ATOM 666 C C . LYS A 1 87 ? 5.973 -3.874 -0.693 1.00 96.25 87 LYS A C 1
ATOM 668 O O . LYS A 1 87 ? 5.230 -4.274 0.203 1.00 96.25 87 LYS A O 1
ATOM 673 N N . LEU A 1 88 ? 5.506 -3.311 -1.808 1.00 97.50 88 LEU A N 1
ATOM 674 C CA . LEU A 1 88 ? 4.078 -3.159 -2.091 1.00 97.50 88 LEU A CA 1
ATOM 675 C C . LEU A 1 88 ? 3.398 -4.515 -2.253 1.00 97.50 88 LEU A C 1
ATOM 677 O O . LEU A 1 88 ? 2.294 -4.693 -1.746 1.00 97.50 88 LEU A O 1
ATOM 681 N N . GLN A 1 89 ? 4.060 -5.470 -2.904 1.00 97.88 89 GLN A N 1
ATOM 682 C CA . GLN A 1 89 ? 3.543 -6.820 -3.073 1.00 97.88 89 GLN A CA 1
ATOM 683 C C . GLN A 1 89 ? 3.304 -7.479 -1.712 1.00 97.88 89 GLN A C 1
ATOM 685 O O . GLN A 1 89 ? 2.225 -8.015 -1.482 1.00 97.88 89 GLN A O 1
ATOM 690 N N . CYS A 1 90 ? 4.226 -7.316 -0.761 1.00 97.56 90 CYS A N 1
ATOM 691 C CA . CYS A 1 90 ? 4.026 -7.786 0.609 1.00 97.56 90 CYS A CA 1
ATOM 692 C C . CYS A 1 90 ? 2.843 -7.134 1.328 1.00 97.56 90 CYS A C 1
ATOM 694 O O . CYS A 1 90 ? 2.035 -7.831 1.940 1.00 97.56 90 CYS A O 1
ATOM 696 N N . LEU A 1 91 ? 2.711 -5.807 1.252 1.00 97.38 91 LEU A N 1
ATOM 697 C CA . LEU A 1 91 ? 1.588 -5.097 1.880 1.00 97.38 91 LEU A CA 1
ATOM 698 C C . LEU A 1 91 ? 0.239 -5.504 1.267 1.00 97.38 91 LEU A C 1
ATOM 700 O O . LEU A 1 91 ? -0.761 -5.617 1.969 1.00 97.38 91 LEU A O 1
ATOM 704 N N . LEU A 1 92 ? 0.204 -5.759 -0.041 1.00 98.12 92 LEU A N 1
ATOM 705 C CA . LEU A 1 92 ? -0.995 -6.222 -0.740 1.00 98.12 92 LEU A CA 1
ATOM 706 C C . LEU A 1 92 ? -1.313 -7.697 -0.429 1.00 98.12 92 LEU A C 1
ATOM 708 O O . LEU A 1 92 ? -2.486 -8.043 -0.264 1.00 98.12 92 LEU A O 1
ATOM 712 N N . ALA A 1 93 ? -0.297 -8.554 -0.299 1.00 97.31 93 ALA A N 1
ATOM 713 C CA . ALA A 1 93 ? -0.452 -9.969 0.041 1.00 97.31 93 ALA A CA 1
ATOM 714 C C . ALA A 1 93 ? -1.041 -10.174 1.447 1.00 97.31 93 ALA A C 1
ATOM 716 O O . ALA A 1 93 ? -1.879 -11.054 1.636 1.00 97.31 93 ALA A O 1
ATOM 717 N N . GLN A 1 94 ? -0.719 -9.298 2.410 1.00 95.81 94 GLN A N 1
ATOM 718 C CA . GLN A 1 94 ? -1.319 -9.306 3.759 1.00 95.81 94 GLN A CA 1
ATOM 719 C C . GLN A 1 94 ? -2.852 -9.195 3.748 1.00 95.81 94 GLN A C 1
ATOM 721 O O . GLN A 1 94 ? -3.521 -9.672 4.665 1.00 95.81 94 GLN A O 1
ATOM 726 N N . HIS A 1 95 ? -3.417 -8.590 2.702 1.00 96.62 95 HIS A N 1
ATOM 727 C CA . HIS A 1 95 ? -4.860 -8.466 2.506 1.00 96.62 95 HIS A CA 1
ATOM 728 C C . HIS A 1 95 ? -5.415 -9.420 1.435 1.00 96.62 95 HIS A C 1
ATOM 730 O O . HIS A 1 95 ? -6.594 -9.331 1.094 1.00 96.62 95 HIS A O 1
ATOM 736 N N . GLY A 1 96 ? -4.594 -10.343 0.920 1.00 96.56 96 GLY A N 1
ATOM 737 C CA . GLY A 1 96 ? -4.991 -11.342 -0.074 1.00 96.56 96 GLY A CA 1
ATOM 738 C C . GLY A 1 96 ? -5.203 -10.780 -1.481 1.00 96.56 96 GLY A C 1
ATOM 739 O O . GLY A 1 96 ? -5.961 -11.352 -2.260 1.00 96.56 96 GLY A O 1
ATOM 740 N N . PHE A 1 97 ? -4.581 -9.645 -1.811 1.00 97.19 97 PHE A N 1
ATOM 741 C CA . PHE A 1 97 ? -4.751 -8.998 -3.117 1.00 97.19 97 PHE A CA 1
ATOM 742 C C . PHE A 1 97 ? -3.754 -9.452 -4.187 1.00 97.19 97 PHE A C 1
ATOM 744 O O . PHE A 1 97 ? -3.944 -9.144 -5.364 1.00 97.19 97 PHE A O 1
ATOM 751 N N . THR A 1 98 ? -2.689 -10.131 -3.777 1.00 96.75 98 THR A N 1
ATOM 752 C CA . THR A 1 98 ? -1.634 -10.690 -4.626 1.00 96.75 98 THR A CA 1
ATOM 753 C C . THR A 1 98 ? -0.903 -11.786 -3.847 1.00 96.75 98 THR A C 1
ATOM 755 O O . THR A 1 98 ? -1.094 -11.902 -2.633 1.00 96.75 98 THR A O 1
ATOM 758 N N . ASP A 1 99 ? -0.086 -12.579 -4.533 1.00 95.44 99 ASP A N 1
ATOM 759 C CA . ASP A 1 99 ? 0.844 -13.514 -3.897 1.00 95.44 99 ASP A CA 1
ATOM 760 C C . ASP A 1 99 ? 2.066 -12.760 -3.348 1.00 95.44 99 ASP A C 1
ATOM 762 O O . ASP A 1 99 ? 2.365 -11.644 -3.779 1.00 95.44 99 ASP A O 1
ATOM 766 N N . GLU A 1 100 ? 2.806 -13.363 -2.415 1.00 94.44 100 GLU A N 1
ATOM 767 C CA . GLU A 1 100 ? 4.093 -12.813 -1.968 1.00 94.44 100 GLU A CA 1
ATOM 768 C C . GLU A 1 100 ? 5.115 -12.759 -3.124 1.00 94.44 100 GLU A C 1
ATOM 770 O O . GLU A 1 100 ? 5.046 -13.576 -4.048 1.00 94.44 100 GLU A O 1
ATOM 775 N N . PRO A 1 101 ? 6.078 -11.816 -3.098 1.00 93.88 101 PRO A N 1
ATOM 776 C CA . PRO A 1 101 ? 7.181 -11.823 -4.054 1.00 93.88 101 PRO A CA 1
ATOM 777 C C . PRO A 1 101 ? 7.991 -13.122 -3.929 1.00 93.88 101 PRO A C 1
ATOM 779 O O . PRO A 1 101 ? 8.059 -13.722 -2.857 1.00 93.88 101 PRO A O 1
ATOM 782 N N . GLU A 1 102 ? 8.674 -13.541 -4.999 1.00 90.56 102 GLU A N 1
ATOM 783 C CA . GLU A 1 102 ? 9.473 -14.782 -4.999 1.00 90.56 102 GLU A CA 1
ATOM 784 C C . GLU A 1 102 ? 10.578 -14.790 -3.927 1.00 90.56 102 GLU A C 1
ATOM 786 O O . GLU A 1 102 ? 10.962 -15.845 -3.423 1.00 90.56 102 GLU A O 1
ATOM 791 N N . CYS A 1 103 ? 11.083 -13.610 -3.556 1.00 89.62 103 CYS A N 1
ATOM 792 C CA . CYS A 1 103 ? 12.068 -13.435 -2.490 1.00 89.62 103 CYS A CA 1
ATOM 793 C C . CYS A 1 103 ? 11.473 -13.515 -1.068 1.00 89.62 103 CYS A C 1
ATOM 795 O O . CYS A 1 103 ? 12.231 -13.538 -0.096 1.00 89.62 103 CYS A O 1
ATOM 797 N N . GLY A 1 104 ? 10.145 -13.603 -0.951 1.00 92.19 104 GLY A N 1
ATOM 798 C CA . GLY A 1 104 ? 9.394 -13.644 0.298 1.00 92.19 104 GLY A CA 1
ATOM 799 C C . GLY A 1 104 ? 9.245 -12.280 0.973 1.00 92.19 104 GLY A C 1
ATOM 800 O O . GLY A 1 104 ? 9.935 -11.309 0.654 1.00 92.19 104 GLY A O 1
ATOM 801 N N . CYS A 1 105 ? 8.332 -12.210 1.942 1.00 93.31 105 CYS A N 1
ATOM 802 C CA . CYS A 1 105 ? 8.109 -10.994 2.717 1.00 93.31 105 CYS A CA 1
ATOM 803 C C . CYS A 1 105 ? 8.962 -10.913 3.989 1.00 93.31 105 CYS A C 1
ATOM 805 O O . CYS A 1 105 ? 9.177 -11.919 4.671 1.00 93.31 105 CYS A O 1
ATOM 807 N N . PRO A 1 106 ? 9.436 -9.709 4.365 1.00 86.06 106 PRO A N 1
ATOM 808 C CA . PRO A 1 106 ? 10.165 -9.531 5.609 1.00 86.06 106 PRO A CA 1
ATOM 809 C C . PRO A 1 106 ? 9.254 -9.831 6.804 1.00 86.06 106 PRO A C 1
ATOM 811 O O . PRO A 1 106 ? 8.151 -9.296 6.921 1.00 86.06 106 PRO A O 1
ATOM 814 N N . ILE A 1 107 ? 9.740 -10.669 7.721 1.00 76.06 107 ILE A N 1
ATOM 815 C CA . ILE A 1 107 ? 9.052 -10.950 8.983 1.00 76.06 107 ILE A CA 1
ATOM 816 C C . ILE A 1 107 ? 9.085 -9.666 9.826 1.00 76.06 107 ILE A C 1
ATOM 818 O O . ILE A 1 107 ? 10.169 -9.094 9.982 1.00 76.06 107 ILE A O 1
ATOM 822 N N . PRO A 1 108 ? 7.955 -9.207 10.396 1.00 63.97 108 PRO A N 1
ATOM 823 C CA . PRO A 1 108 ? 7.936 -8.035 11.261 1.00 63.97 108 PRO A CA 1
ATOM 824 C C . PRO A 1 108 ? 8.847 -8.251 12.475 1.00 63.97 108 PRO A C 1
ATOM 826 O O . PRO A 1 108 ? 8.478 -8.894 13.456 1.00 63.97 108 PRO A O 1
ATOM 829 N N . THR A 1 109 ? 10.067 -7.724 12.426 1.00 55.06 109 THR A N 1
ATOM 830 C CA . THR A 1 109 ? 10.924 -7.638 13.606 1.00 55.06 109 THR A CA 1
ATOM 831 C C . THR A 1 109 ? 10.443 -6.454 14.427 1.00 55.06 109 THR A C 1
ATOM 833 O O . THR A 1 109 ? 10.459 -5.326 13.931 1.00 55.06 109 THR A O 1
ATOM 836 N N . SER A 1 110 ? 10.023 -6.683 15.674 1.00 53.25 110 SER A N 1
ATOM 837 C CA . SER A 1 110 ? 9.739 -5.600 16.617 1.00 53.25 110 SER A CA 1
ATOM 838 C C . SER A 1 110 ? 10.968 -4.696 16.694 1.00 53.25 110 SER A C 1
ATOM 840 O O . SER A 1 110 ? 12.007 -5.116 17.205 1.00 53.25 110 SER A O 1
ATOM 842 N N . SER A 1 111 ? 10.884 -3.484 16.145 1.00 53.81 111 SER A N 1
ATOM 843 C CA . SER A 1 111 ? 12.001 -2.547 16.154 1.00 53.81 111 SER A CA 1
ATOM 844 C C . SER A 1 111 ? 12.344 -2.218 17.614 1.00 53.81 111 SER A C 1
ATOM 846 O O . SER A 1 111 ? 11.503 -1.621 18.295 1.00 53.81 111 SER A O 1
ATOM 848 N N . PRO A 1 112 ? 13.543 -2.570 18.115 1.00 57.31 112 PRO A N 1
ATOM 849 C CA . PRO A 1 112 ? 13.916 -2.355 19.516 1.00 57.31 112 PRO A CA 1
ATOM 850 C C . PRO A 1 112 ? 13.924 -0.869 19.918 1.00 57.31 112 PRO A C 1
ATOM 852 O O . PRO A 1 112 ? 13.931 -0.542 21.102 1.00 57.31 112 PRO A O 1
ATOM 855 N N . ASP A 1 113 ? 13.885 0.042 18.943 1.00 66.25 113 ASP A N 1
ATOM 85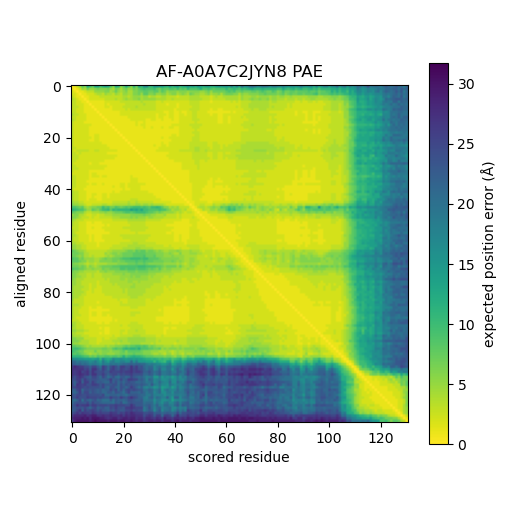6 C CA . ASP A 1 113 ? 13.987 1.480 19.167 1.00 66.25 113 ASP A CA 1
ATOM 857 C C . ASP A 1 113 ? 12.713 2.102 19.758 1.00 66.25 113 ASP A C 1
ATOM 859 O O . ASP A 1 113 ? 12.801 2.978 20.611 1.00 66.25 113 ASP A O 1
ATOM 863 N N . VAL A 1 114 ? 11.521 1.614 19.392 1.00 70.88 114 VAL A N 1
ATOM 864 C CA . VAL A 1 114 ? 10.258 2.163 19.926 1.00 70.88 114 VAL A CA 1
ATOM 865 C C . VAL A 1 114 ? 10.115 1.841 21.411 1.00 70.88 114 VAL A C 1
ATOM 867 O O . VAL A 1 114 ? 9.793 2.725 22.200 1.00 70.88 114 VAL A O 1
ATOM 870 N N . ALA A 1 115 ? 10.423 0.604 21.809 1.00 74.19 115 ALA A N 1
ATOM 871 C CA . ALA A 1 115 ? 10.422 0.205 23.215 1.00 74.19 115 ALA A CA 1
ATOM 872 C C . ALA A 1 115 ? 11.399 1.064 24.033 1.00 74.19 115 ALA A C 1
ATOM 874 O O . ALA A 1 115 ? 11.030 1.606 25.072 1.00 74.19 115 ALA A O 1
ATOM 875 N N . ARG A 1 116 ? 12.607 1.289 23.501 1.00 76.19 116 ARG A N 1
ATOM 876 C CA . ARG A 1 116 ? 13.631 2.131 24.127 1.00 76.19 116 ARG A CA 1
ATOM 877 C C . ARG A 1 116 ? 13.198 3.596 24.265 1.00 76.19 116 ARG A C 1
ATOM 879 O O . ARG A 1 116 ? 13.460 4.217 25.292 1.00 76.19 116 ARG A O 1
ATOM 886 N N . ILE A 1 117 ? 12.526 4.151 23.255 1.00 81.81 117 ILE A N 1
ATOM 887 C CA . ILE A 1 117 ? 11.995 5.524 23.291 1.00 81.81 117 ILE A CA 1
ATOM 888 C C . ILE A 1 117 ? 10.876 5.642 24.333 1.00 81.81 117 ILE A C 1
ATOM 890 O O . ILE A 1 117 ? 10.874 6.588 25.119 1.00 81.81 117 ILE A O 1
ATOM 894 N N . VAL A 1 118 ? 9.949 4.679 24.383 1.00 83.81 118 VAL A N 1
ATOM 895 C CA . VAL A 1 118 ? 8.860 4.663 25.374 1.00 83.81 118 VAL A CA 1
ATOM 896 C C . VAL A 1 118 ? 9.420 4.564 26.793 1.00 83.81 118 VAL A C 1
ATOM 898 O O . VAL A 1 11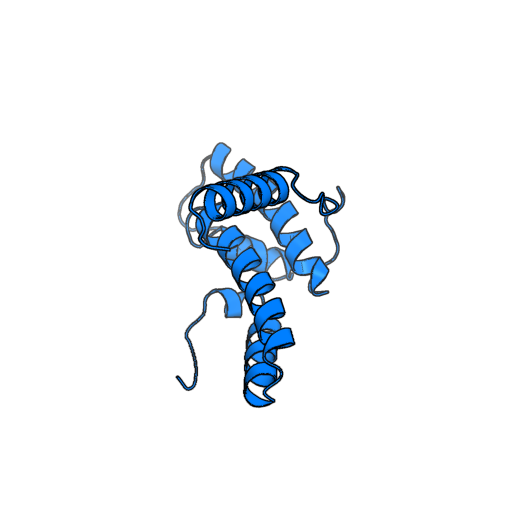8 ? 9.011 5.331 27.662 1.00 83.81 118 VAL A O 1
ATOM 901 N N . GLU A 1 119 ? 10.396 3.684 27.024 1.00 86.44 119 GLU A N 1
ATOM 902 C CA . GLU A 1 119 ? 11.076 3.564 28.318 1.00 86.44 119 GLU A CA 1
ATOM 903 C C . GLU A 1 119 ? 11.761 4.871 28.733 1.00 86.44 119 GLU A C 1
ATOM 905 O O . GLU A 1 119 ? 11.615 5.297 29.880 1.00 86.44 119 GLU A O 1
ATOM 910 N N . ALA A 1 120 ? 12.442 5.547 27.802 1.00 86.06 120 ALA A N 1
ATOM 911 C CA . ALA A 1 120 ? 13.083 6.833 28.064 1.00 86.06 120 ALA A CA 1
ATOM 912 C C . ALA A 1 120 ? 12.067 7.926 28.441 1.00 86.06 120 ALA A C 1
ATOM 914 O O . ALA A 1 120 ? 12.280 8.663 29.403 1.00 86.06 120 ALA A O 1
ATOM 915 N N . VAL A 1 121 ? 10.934 8.004 27.734 1.00 88.81 121 VAL A N 1
ATOM 916 C CA . VAL A 1 121 ? 9.871 8.979 28.029 1.00 88.81 121 VAL A CA 1
ATOM 917 C C . VAL A 1 121 ? 9.210 8.688 29.378 1.00 88.81 121 VAL A C 1
ATOM 919 O O . VAL A 1 121 ? 9.007 9.605 30.172 1.00 88.81 121 VAL A O 1
ATOM 922 N N . VAL A 1 122 ? 8.912 7.422 29.683 1.00 90.56 122 VAL A N 1
ATOM 923 C CA . VAL A 1 122 ? 8.318 7.026 30.972 1.00 90.56 122 VAL A CA 1
ATOM 924 C C . VAL A 1 122 ? 9.277 7.300 32.136 1.00 90.56 122 VAL A C 1
ATOM 926 O O . VAL A 1 122 ? 8.837 7.751 33.196 1.00 90.56 122 VAL A O 1
ATOM 929 N N . ALA A 1 123 ? 10.578 7.057 31.956 1.00 90.06 123 ALA A N 1
ATOM 930 C CA . ALA A 1 123 ? 11.593 7.372 32.959 1.00 90.06 123 ALA A CA 1
ATOM 931 C C . ALA A 1 123 ? 11.666 8.883 33.237 1.00 90.06 123 ALA A C 1
ATOM 933 O O . ALA A 1 123 ? 11.650 9.293 34.398 1.00 90.06 123 ALA A O 1
ATOM 934 N N . GLU A 1 124 ? 11.656 9.704 32.185 1.00 89.12 124 GLU A N 1
ATOM 935 C CA . GLU A 1 124 ? 11.677 11.166 32.289 1.00 89.12 124 GLU A CA 1
ATOM 936 C C . GLU A 1 124 ? 10.408 11.717 32.969 1.00 89.12 124 GLU A C 1
ATOM 938 O O . GLU A 1 124 ? 10.486 12.593 33.832 1.00 89.12 124 GLU A O 1
ATOM 943 N N . LEU A 1 125 ? 9.228 11.177 32.641 1.00 89.75 125 LEU A N 1
ATOM 944 C CA . LEU A 1 125 ? 7.956 11.576 33.261 1.00 89.75 125 LEU A CA 1
ATOM 945 C C . LEU A 1 125 ? 7.918 11.259 34.765 1.00 89.75 125 LEU A C 1
ATOM 947 O O . LEU A 1 125 ? 7.525 12.115 35.565 1.00 89.75 125 LEU A O 1
ATOM 951 N N . LYS A 1 126 ? 8.424 10.083 35.169 1.00 87.31 126 LYS A N 1
ATOM 952 C CA . LYS A 1 126 ? 8.596 9.722 36.588 1.00 87.31 126 LYS A CA 1
ATOM 953 C C . LYS A 1 126 ? 9.558 10.666 37.307 1.00 87.31 126 LYS A C 1
ATOM 955 O O . LYS A 1 126 ? 9.296 11.057 38.442 1.00 87.31 126 LYS A O 1
ATOM 960 N N . GLN A 1 127 ? 10.647 11.065 36.651 1.00 87.69 127 GLN A N 1
ATOM 961 C CA . GLN A 1 127 ? 11.640 11.976 37.227 1.00 87.69 127 GLN A CA 1
ATOM 962 C C . GLN A 1 127 ? 11.081 13.391 37.446 1.00 87.69 127 GLN A C 1
ATOM 964 O O . GLN A 1 127 ? 11.491 14.085 38.376 1.00 87.69 127 GLN A O 1
ATOM 969 N N . ARG A 1 128 ? 10.102 13.798 36.629 1.00 87.31 128 ARG A N 1
ATOM 970 C CA . ARG A 1 128 ? 9.394 15.084 36.733 1.00 87.31 128 ARG A CA 1
ATOM 971 C C . ARG A 1 128 ? 8.188 15.059 37.680 1.00 87.31 128 ARG A C 1
ATOM 973 O O . ARG A 1 128 ? 7.530 16.085 37.827 1.00 87.31 128 ARG A O 1
ATOM 980 N N . GLY A 1 129 ? 7.901 13.925 38.325 1.00 73.25 129 GLY A N 1
ATOM 981 C CA . GLY A 1 129 ? 6.777 13.783 39.260 1.00 73.25 129 GLY A CA 1
ATOM 982 C C . GLY A 1 129 ? 5.401 13.811 38.589 1.00 73.25 129 GLY A C 1
ATOM 983 O O . GLY A 1 129 ? 4.406 14.099 39.250 1.00 73.25 129 GLY A O 1
ATOM 984 N N . VAL A 1 130 ? 5.345 13.539 37.282 1.00 68.75 130 VAL A N 1
ATOM 985 C CA . VAL A 1 130 ? 4.108 13.444 36.501 1.00 68.75 130 VAL A CA 1
ATOM 986 C C . VAL A 1 130 ? 3.916 11.972 36.140 1.00 68.75 130 VAL A C 1
ATOM 988 O O . VAL A 1 130 ? 4.291 11.536 35.053 1.00 68.75 130 VAL A O 1
ATOM 991 N N . GLY A 1 131 ? 3.413 11.178 37.084 1.00 57.12 131 GLY A N 1
ATOM 992 C CA . GLY A 1 131 ? 3.193 9.741 36.908 1.00 57.12 131 GLY A CA 1
ATOM 993 C C . GLY A 1 131 ? 2.476 9.114 38.085 1.00 57.12 131 GLY A C 1
ATOM 994 O O . GLY A 1 131 ? 2.840 9.461 39.229 1.00 57.12 131 GLY A O 1
#